Protein AF-A0A699SEG7-F1 (afdb_monomer_lite)

Radius of gyration: 22.15 Å; chains: 1; bounding box: 25×40×66 Å

pLDDT: mean 76.92, std 8.36, range [56.81, 88.94]

Secondary structure (DSSP, 8-state):
-HHHHHHHHHHHHHHHT------PPPPHHHHHHHTT--GGGSPTTEEEEEE-TTT--EEEEESS-----

Organism: Tanacetum cinerariifolium (NCBI:txid118510)

InterPro domains:
  IPR007493 Protein of unknown function DUF538 [PF04398] (28-68)
  IPR036758 At5g01610-like superfamily [G3DSA:2.30.240.10] (14-69)
  IPR036758 At5g01610-like superfamily [SSF141562] (7-68)

Structure (mmCIF, N/CA/C/O backbone):
data_AF-A0A699SEG7-F1
#
_entry.id   AF-A0A699SEG7-F1
#
loop_
_atom_site.group_PDB
_atom_site.id
_atom_site.type_symbol
_atom_site.label_atom_id
_atom_site.label_alt_id
_atom_site.label_comp_id
_atom_site.label_asym_id
_atom_site.label_entity_id
_atom_site.label_seq_id
_atom_site.pdbx_PDB_ins_code
_atom_site.Cartn_x
_atom_site.Cartn_y
_atom_site.Cartn_z
_atom_site.occupancy
_atom_site.B_iso_or_equiv
_atom_site.auth_seq_id
_atom_site.auth_comp_id
_atom_site.auth_asym_id
_atom_site.auth_atom_id
_atom_site.pdbx_PDB_model_num
ATOM 1 N N . MET A 1 1 ? -6.181 27.262 43.461 1.00 60.94 1 MET A N 1
ATOM 2 C CA . MET A 1 1 ? -5.203 26.185 43.177 1.00 60.94 1 MET A CA 1
ATOM 3 C C . MET A 1 1 ? -5.781 24.962 42.450 1.00 60.94 1 MET A C 1
ATOM 5 O O . MET A 1 1 ? -4.996 24.270 41.824 1.00 60.94 1 MET A O 1
ATOM 9 N N . GLY A 1 2 ? -7.095 24.684 42.466 1.00 64.94 2 GLY A N 1
ATOM 10 C CA . GLY A 1 2 ? -7.643 23.445 41.871 1.00 64.94 2 GLY A CA 1
ATOM 11 C C . GLY A 1 2 ? -7.943 23.464 40.363 1.00 64.94 2 GLY A C 1
ATOM 12 O O . GLY A 1 2 ? -7.862 22.428 39.715 1.00 64.94 2 GLY A O 1
ATOM 13 N N . THR A 1 3 ? -8.258 24.622 39.775 1.00 71.88 3 THR A N 1
ATOM 14 C CA . THR A 1 3 ? -8.669 24.709 38.359 1.00 71.88 3 THR A CA 1
ATOM 15 C C . THR A 1 3 ? -7.509 24.542 37.386 1.00 71.88 3 THR A C 1
ATOM 17 O O . THR A 1 3 ? -7.666 23.901 36.354 1.00 71.88 3 THR A O 1
ATOM 20 N N . MET A 1 4 ? -6.329 25.051 37.743 1.00 73.75 4 MET A N 1
ATOM 21 C CA . MET A 1 4 ? -5.144 24.975 36.886 1.00 73.75 4 MET A CA 1
ATOM 22 C C . MET A 1 4 ? -4.703 23.519 36.670 1.00 73.75 4 MET A C 1
ATOM 24 O O . MET A 1 4 ? -4.446 23.125 35.539 1.00 73.75 4 MET A O 1
ATOM 28 N N . GLY A 1 5 ? -4.712 22.686 37.719 1.00 78.12 5 GLY A N 1
ATOM 29 C CA . GLY A 1 5 ? -4.323 21.270 37.634 1.00 78.12 5 GLY A CA 1
ATOM 30 C C . GLY A 1 5 ? -5.240 20.413 36.752 1.00 78.12 5 GLY A C 1
ATOM 31 O O . GLY A 1 5 ? -4.754 19.536 36.042 1.00 78.12 5 GLY A O 1
ATOM 32 N N . MET A 1 6 ? -6.547 20.702 36.732 1.00 75.19 6 MET A N 1
ATOM 33 C CA . MET A 1 6 ? -7.504 19.994 35.868 1.00 75.19 6 MET A CA 1
ATOM 34 C C . MET A 1 6 ? -7.263 20.273 34.381 1.00 75.19 6 MET A C 1
ATOM 36 O O . MET A 1 6 ? -7.408 19.375 33.554 1.00 75.19 6 MET A O 1
ATOM 40 N N . VAL A 1 7 ? -6.837 21.493 34.040 1.00 82.44 7 VAL A N 1
ATOM 41 C CA . VAL A 1 7 ? -6.499 21.858 32.658 1.00 82.44 7 VAL A CA 1
ATOM 42 C C . VAL A 1 7 ? -5.253 21.097 32.196 1.00 82.44 7 VAL A C 1
ATOM 44 O O . VAL A 1 7 ? -5.275 20.506 31.120 1.00 82.44 7 VAL A O 1
ATOM 47 N N . PHE A 1 8 ? -4.206 21.016 33.025 1.00 78.25 8 PHE A N 1
ATOM 48 C CA . PHE A 1 8 ? -2.992 20.257 32.690 1.00 78.25 8 PHE A CA 1
ATOM 49 C C . PHE A 1 8 ? -3.258 18.760 32.490 1.00 78.25 8 PHE A C 1
ATOM 51 O O . PHE A 1 8 ? -2.744 18.171 31.540 1.00 78.25 8 PHE A O 1
ATOM 58 N N . LEU A 1 9 ? -4.088 18.151 33.345 1.00 78.44 9 LEU A N 1
ATOM 59 C CA . LEU A 1 9 ? -4.431 16.731 33.235 1.00 78.44 9 LEU A CA 1
ATOM 60 C C . LEU A 1 9 ? -5.236 16.439 31.961 1.00 78.44 9 LEU A C 1
ATOM 62 O O . LEU A 1 9 ? -4.991 15.442 31.287 1.00 78.44 9 LEU A O 1
ATOM 66 N N . SER A 1 10 ? -6.160 17.338 31.614 1.00 79.75 10 SER A N 1
ATOM 67 C CA . SER A 1 10 ? -6.970 17.249 30.397 1.00 79.75 10 SER A CA 1
ATOM 68 C C . SER A 1 10 ? -6.114 17.366 29.130 1.00 79.75 10 SER A C 1
ATOM 70 O O . SER A 1 10 ? -6.240 16.550 28.221 1.00 79.75 10 SER A O 1
ATOM 72 N N . PHE A 1 11 ? -5.167 18.310 29.094 1.00 79.75 11 PHE A N 1
ATOM 73 C CA . PHE A 1 11 ? -4.215 18.435 27.984 1.00 79.75 11 PHE A CA 1
ATOM 74 C C . PHE A 1 11 ? -3.322 17.196 27.836 1.00 79.75 11 PHE A C 1
ATOM 76 O O . PHE A 1 11 ? -3.114 16.728 26.718 1.00 79.75 11 PHE A O 1
ATOM 83 N N . TYR A 1 12 ? -2.828 16.640 28.947 1.00 81.62 12 TYR A N 1
ATOM 84 C CA . TYR A 1 12 ? -2.018 15.419 28.934 1.00 81.62 12 TYR A CA 1
ATOM 85 C C . TYR A 1 12 ? -2.812 14.220 28.409 1.00 81.62 12 TYR A C 1
ATOM 87 O O . TYR A 1 12 ? -2.323 13.464 27.572 1.00 81.62 12 TYR A O 1
ATOM 95 N N . PHE A 1 13 ? -4.065 14.091 28.848 1.00 77.50 13 PHE A N 1
ATOM 96 C CA . PHE A 1 13 ? -4.979 13.066 28.366 1.00 77.50 13 PHE A CA 1
ATOM 97 C C . PHE A 1 13 ? -5.218 13.217 26.858 1.00 77.50 13 PHE A C 1
ATOM 99 O O . PHE A 1 13 ? -5.015 12.255 26.133 1.00 77.50 13 PHE A O 1
ATOM 106 N N . CYS A 1 14 ? -5.514 14.419 26.350 1.00 76.69 14 CYS A N 1
ATOM 107 C CA . CYS A 1 14 ? -5.706 14.666 24.913 1.00 76.69 14 CYS A CA 1
ATOM 108 C C . CYS A 1 14 ? -4.512 14.253 24.037 1.00 76.69 14 CYS A C 1
ATOM 110 O O . CYS A 1 14 ? -4.722 13.734 22.942 1.00 76.69 14 CYS A O 1
ATOM 112 N N . ILE A 1 15 ? -3.274 14.449 24.501 1.00 77.81 15 ILE A N 1
ATOM 113 C CA . ILE A 1 15 ? -2.076 14.056 23.740 1.00 77.81 15 ILE A CA 1
ATOM 114 C C . ILE A 1 15 ? -1.951 12.527 23.655 1.00 77.81 15 ILE A C 1
ATOM 116 O O . ILE A 1 15 ? -1.515 12.013 22.629 1.00 77.81 15 ILE A O 1
ATOM 120 N N . LEU A 1 16 ? -2.387 11.786 24.681 1.00 77.81 16 LEU A N 1
ATOM 121 C CA . LEU A 1 16 ? -2.368 10.317 24.669 1.00 77.81 16 LEU A CA 1
ATOM 122 C C . LEU A 1 16 ? -3.340 9.709 23.644 1.00 77.81 16 LEU A C 1
ATOM 124 O O . LEU A 1 16 ? -3.085 8.610 23.159 1.00 77.81 16 LEU A O 1
ATOM 128 N N . PHE A 1 17 ? -4.427 10.406 23.293 1.00 69.94 17 PHE A N 1
ATOM 129 C CA . PHE A 1 17 ? -5.391 9.945 22.278 1.00 69.94 17 PHE A CA 1
ATOM 130 C C . PHE A 1 17 ? -5.092 10.452 20.870 1.00 69.94 17 PHE A C 1
ATOM 132 O O . PHE A 1 17 ? -5.832 10.114 19.942 1.00 69.94 17 PHE A O 1
ATOM 139 N N . LEU A 1 18 ? -4.031 11.244 20.677 1.00 73.06 18 LEU A N 1
ATOM 140 C CA . LEU A 1 18 ? -3.645 11.711 19.351 1.00 73.06 18 LEU A CA 1
ATOM 141 C C . LEU A 1 18 ? -3.078 10.532 18.544 1.00 73.06 18 LEU A C 1
ATOM 143 O O . LEU A 1 18 ? -1.880 10.264 18.527 1.00 73.06 18 LEU A O 1
ATOM 147 N N . SER A 1 19 ? -3.965 9.800 17.874 1.00 66.00 19 SER A N 1
ATOM 148 C CA . SER A 1 19 ? -3.582 8.798 16.885 1.00 66.00 19 SER A CA 1
ATOM 149 C C . SER A 1 19 ? -3.172 9.549 15.627 1.00 66.00 19 SER A C 1
ATOM 151 O O . SER A 1 19 ? -4.018 9.974 14.841 1.00 66.00 19 SER A O 1
ATOM 153 N N . VAL A 1 20 ? -1.870 9.789 15.474 1.00 64.12 20 VAL A N 1
ATOM 154 C CA . VAL A 1 20 ? -1.317 10.282 14.215 1.00 64.12 20 VAL A CA 1
ATOM 155 C C . VAL A 1 20 ? -1.369 9.133 13.211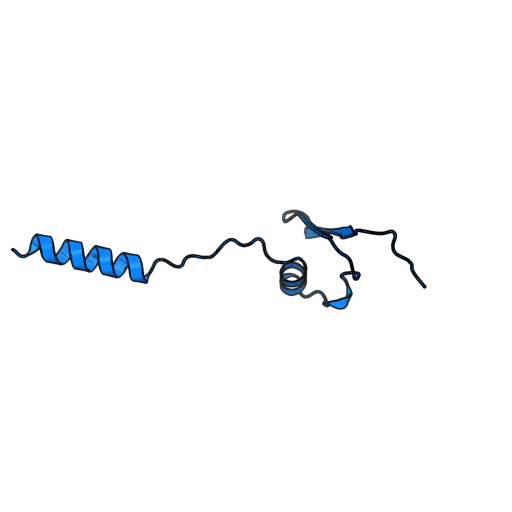 1.00 64.12 20 VAL A C 1
ATOM 157 O O . VAL A 1 20 ? -0.461 8.312 13.121 1.00 64.12 20 VAL A O 1
ATOM 160 N N . ASP A 1 21 ? -2.482 9.031 12.489 1.00 62.44 21 ASP A N 1
ATOM 161 C CA . ASP A 1 21 ? -2.540 8.211 11.286 1.00 62.44 21 ASP A CA 1
ATOM 162 C C . ASP A 1 21 ? -1.676 8.932 10.252 1.00 62.44 21 ASP A C 1
ATOM 164 O O . ASP A 1 21 ? -2.055 9.959 9.682 1.00 62.44 21 ASP A O 1
ATOM 168 N N . GLY A 1 22 ? -0.424 8.491 10.136 1.00 58.12 22 GLY A N 1
ATOM 169 C CA . GLY A 1 22 ? 0.470 8.975 9.104 1.00 58.12 22 GLY A CA 1
ATOM 170 C C . GLY A 1 22 ? -0.160 8.608 7.773 1.00 58.12 22 GLY A C 1
ATOM 171 O O . GLY A 1 22 ? 0.016 7.474 7.342 1.00 58.12 22 GLY A O 1
ATOM 172 N N . ASN A 1 23 ? -0.880 9.558 7.163 1.00 56.81 23 ASN A N 1
ATOM 173 C CA . ASN A 1 23 ? -1.565 9.472 5.867 1.00 56.81 23 ASN A CA 1
ATOM 174 C C . ASN A 1 23 ? -0.559 9.321 4.708 1.00 56.81 23 ASN A C 1
ATOM 176 O O . ASN A 1 23 ? -0.589 10.043 3.713 1.00 56.81 23 ASN A O 1
ATOM 180 N N . SER A 1 24 ? 0.381 8.400 4.871 1.00 68.81 24 SER A N 1
ATOM 181 C CA . SER A 1 24 ? 1.202 7.868 3.809 1.00 68.81 24 SER A CA 1
ATOM 182 C C . SER A 1 24 ? 0.217 7.207 2.865 1.00 68.81 24 SER A C 1
ATOM 184 O O . SER A 1 24 ? -0.537 6.326 3.278 1.00 68.81 24 SER A O 1
ATOM 186 N N . GLU A 1 25 ? 0.151 7.692 1.629 1.00 74.81 25 GLU A N 1
ATOM 187 C CA . GLU A 1 25 ? -0.701 7.067 0.628 1.00 74.81 25 GLU A CA 1
ATOM 188 C C . GLU A 1 25 ? -0.373 5.569 0.599 1.00 74.81 25 GLU A C 1
ATOM 190 O O . GLU A 1 25 ? 0.813 5.219 0.539 1.00 74.81 25 GLU A O 1
ATOM 195 N N . PRO A 1 26 ? -1.383 4.684 0.710 1.00 77.06 26 PRO A N 1
ATOM 196 C CA . PRO A 1 26 ? -1.132 3.256 0.803 1.00 77.06 26 PRO A CA 1
ATOM 197 C C . PRO A 1 26 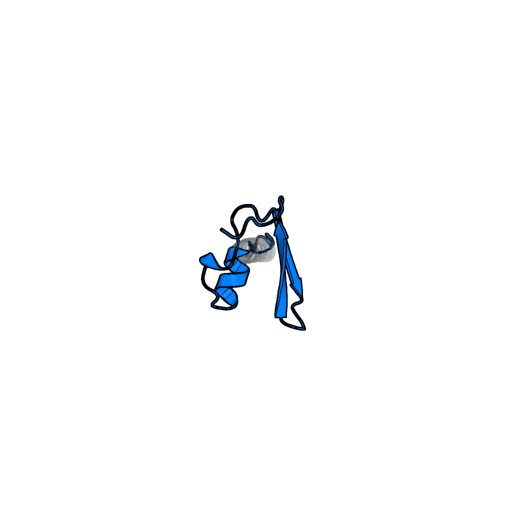? -0.305 2.830 -0.404 1.00 77.06 26 PRO A C 1
ATOM 199 O O . PRO A 1 26 ? -0.524 3.307 -1.520 1.00 77.06 26 PRO A O 1
ATOM 202 N N . SER A 1 27 ? 0.664 1.945 -0.214 1.00 82.94 27 SER A N 1
ATOM 203 C CA . SER A 1 27 ? 1.428 1.423 -1.342 1.00 82.94 27 SER A CA 1
ATOM 204 C C . SER A 1 27 ? 0.491 0.711 -2.325 1.00 82.94 27 SER A C 1
ATOM 206 O O . SER A 1 27 ? -0.538 0.160 -1.928 1.00 82.94 27 SER A O 1
ATOM 208 N N . ALA A 1 28 ? 0.868 0.638 -3.605 1.00 81.56 28 ALA A N 1
ATOM 209 C CA . ALA A 1 28 ? 0.123 -0.115 -4.620 1.00 81.56 28 ALA A CA 1
ATOM 210 C C . ALA A 1 28 ? -0.216 -1.544 -4.147 1.00 81.56 28 ALA A C 1
ATOM 212 O O . ALA A 1 28 ? -1.311 -2.046 -4.387 1.00 81.56 28 ALA A O 1
ATOM 213 N N . TYR A 1 29 ? 0.704 -2.180 -3.414 1.00 81.94 29 TYR A N 1
ATOM 214 C CA . TYR A 1 29 ? 0.508 -3.511 -2.839 1.00 81.94 29 TYR A CA 1
ATOM 215 C C . TYR A 1 29 ? -0.521 -3.545 -1.703 1.00 81.94 29 TYR A C 1
ATOM 217 O O . TYR A 1 29 ? -1.273 -4.510 -1.594 1.00 81.94 29 TYR A O 1
ATOM 225 N N . GLU A 1 30 ? -0.566 -2.514 -0.857 1.00 84.00 30 GLU A N 1
ATOM 226 C CA . GLU A 1 30 ? -1.539 -2.411 0.238 1.00 84.00 30 GLU A CA 1
ATOM 227 C C . GLU A 1 30 ? -2.946 -2.190 -0.305 1.00 84.00 30 GLU A C 1
ATOM 229 O O . GLU A 1 30 ? -3.896 -2.808 0.177 1.00 84.00 30 GLU A O 1
ATOM 234 N N . VAL A 1 31 ? -3.059 -1.388 -1.366 1.00 85.31 31 VAL A N 1
ATOM 235 C CA . VAL A 1 31 ? -4.295 -1.244 -2.134 1.00 85.31 31 VAL A CA 1
ATOM 236 C C . VAL A 1 31 ? -4.707 -2.589 -2.727 1.00 85.31 31 VAL A C 1
ATOM 238 O O . VAL A 1 31 ? -5.807 -3.047 -2.463 1.00 85.31 31 VAL A O 1
ATOM 241 N N . LEU A 1 32 ? -3.843 -3.301 -3.455 1.00 85.25 32 LEU A N 1
ATOM 242 C CA . LEU A 1 32 ? -4.218 -4.623 -3.982 1.00 85.25 32 LEU A CA 1
ATOM 243 C C . LEU A 1 32 ? -4.680 -5.588 -2.882 1.00 85.25 32 LEU A C 1
ATOM 245 O O . LEU A 1 32 ? -5.664 -6.308 -3.057 1.00 85.25 32 LEU A O 1
ATOM 249 N N . LYS A 1 33 ? -3.999 -5.578 -1.734 1.00 83.75 33 LYS A N 1
ATOM 250 C CA . LYS A 1 33 ? -4.344 -6.420 -0.589 1.00 83.75 33 LYS A CA 1
ATOM 251 C C . LYS A 1 33 ? -5.721 -6.076 -0.016 1.00 83.75 33 LYS A C 1
ATOM 253 O O . LYS A 1 33 ? -6.447 -6.998 0.347 1.00 83.75 33 LYS A O 1
ATOM 258 N N . SER A 1 34 ? -6.103 -4.798 0.039 1.00 85.19 34 SER A N 1
ATOM 259 C CA . SER A 1 34 ? -7.433 -4.390 0.518 1.00 85.19 34 SER A CA 1
ATOM 260 C C . SER A 1 34 ? -8.562 -4.831 -0.420 1.00 85.19 34 SER A C 1
ATOM 262 O O . SER A 1 34 ? -9.657 -5.129 0.050 1.00 85.19 34 SER A O 1
ATOM 264 N N . TYR A 1 35 ? -8.273 -4.976 -1.716 1.00 84.56 35 TYR A N 1
ATOM 265 C CA . TYR A 1 35 ? -9.173 -5.567 -2.716 1.00 84.56 35 TYR A CA 1
ATOM 266 C C . TYR A 1 35 ? -9.006 -7.093 -2.869 1.00 84.56 35 TYR A C 1
ATOM 268 O O . TYR A 1 35 ? -9.568 -7.689 -3.786 1.00 84.56 35 TYR A O 1
ATOM 276 N N . ASN A 1 36 ? -8.256 -7.745 -1.971 1.00 84.88 36 ASN A N 1
ATOM 277 C CA . ASN A 1 36 ? -8.028 -9.193 -1.948 1.00 84.88 36 ASN A CA 1
ATOM 278 C C . ASN A 1 36 ? -7.373 -9.748 -3.236 1.00 84.88 36 ASN A C 1
ATOM 280 O O . ASN A 1 36 ? -7.590 -10.904 -3.615 1.00 84.88 36 ASN A O 1
ATOM 284 N N . LEU A 1 37 ? -6.564 -8.923 -3.908 1.00 83.88 37 LEU A N 1
ATOM 285 C CA . LEU A 1 37 ? -5.831 -9.275 -5.122 1.00 83.88 37 LEU A CA 1
ATOM 286 C C . LEU A 1 37 ? -4.453 -9.873 -4.782 1.00 83.88 37 LEU A C 1
ATOM 288 O O . LEU A 1 37 ? -3.799 -9.436 -3.829 1.00 83.88 37 LEU A O 1
ATOM 292 N N . PRO A 1 38 ? -3.976 -10.868 -5.553 1.00 81.94 38 PRO A N 1
ATOM 293 C CA . PRO A 1 38 ? -2.671 -11.460 -5.312 1.00 81.94 38 PRO A CA 1
ATOM 294 C C . PRO A 1 38 ? -1.544 -10.481 -5.656 1.00 81.94 38 PRO A C 1
ATOM 296 O O . PRO A 1 38 ? -1.600 -9.736 -6.633 1.00 81.94 38 PRO A O 1
ATOM 299 N N . ILE A 1 39 ? -0.455 -10.549 -4.891 1.00 75.06 39 ILE A N 1
ATOM 300 C CA . ILE A 1 39 ? 0.728 -9.687 -5.051 1.00 75.06 39 ILE A CA 1
ATOM 301 C C . ILE A 1 39 ? 1.415 -9.803 -6.426 1.00 75.06 39 ILE A C 1
ATOM 303 O O . ILE A 1 39 ? 2.187 -8.926 -6.797 1.00 75.06 39 ILE A O 1
ATOM 307 N N . GLY A 1 40 ? 1.138 -10.871 -7.183 1.00 76.50 40 GLY A N 1
ATOM 308 C CA . GLY A 1 40 ? 1.714 -11.129 -8.507 1.00 76.50 40 GLY A CA 1
ATOM 309 C C . GLY A 1 40 ? 1.020 -10.414 -9.670 1.00 76.50 40 GLY A C 1
ATOM 310 O O . GLY A 1 40 ? 1.460 -10.563 -10.804 1.00 76.50 40 GLY A O 1
ATOM 311 N N . VAL A 1 41 ? -0.054 -9.660 -9.411 1.00 79.81 41 VAL A N 1
ATOM 312 C CA . VAL A 1 41 ? -0.756 -8.872 -10.443 1.00 79.81 41 VAL A CA 1
ATOM 313 C C . VAL A 1 41 ? 0.033 -7.614 -10.818 1.00 79.81 41 VAL A C 1
ATOM 315 O O . VAL A 1 41 ? -0.083 -7.126 -11.939 1.00 79.81 41 VAL A O 1
ATOM 318 N N . LEU A 1 42 ? 0.860 -7.100 -9.898 1.00 77.56 42 LEU A N 1
ATOM 319 C CA . LEU A 1 42 ? 1.746 -5.971 -10.164 1.00 77.56 42 LEU A CA 1
ATOM 320 C C . LEU A 1 42 ? 3.000 -6.446 -10.917 1.00 77.56 42 LEU A C 1
ATOM 322 O O . LEU A 1 42 ? 3.782 -7.235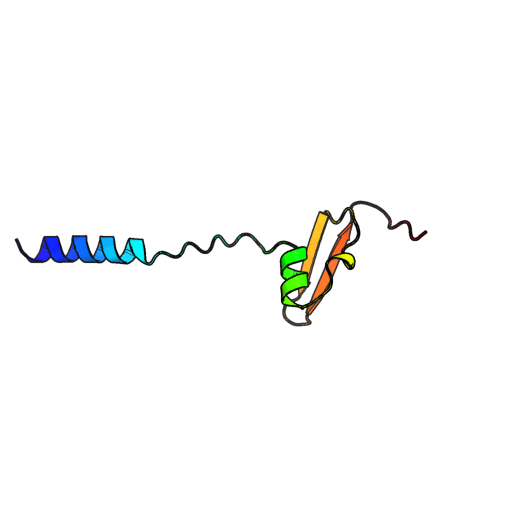 -10.376 1.00 77.56 42 LEU A O 1
ATOM 326 N N . PRO A 1 43 ? 3.240 -5.953 -12.142 1.00 73.50 43 PRO A N 1
ATOM 327 C CA . PRO A 1 43 ? 4.487 -6.207 -12.846 1.00 73.50 43 PRO A CA 1
ATOM 328 C C . PRO A 1 43 ? 5.666 -5.551 -12.117 1.00 73.50 43 PRO A C 1
ATOM 330 O O . PRO A 1 43 ? 5.549 -4.484 -11.508 1.00 73.50 43 PRO A O 1
ATOM 333 N N . ARG A 1 44 ? 6.840 -6.189 -12.196 1.00 72.75 44 ARG A N 1
ATOM 334 C CA . ARG A 1 44 ? 8.081 -5.611 -11.660 1.00 72.75 44 ARG A CA 1
ATOM 335 C C . ARG A 1 44 ? 8.401 -4.322 -12.424 1.00 72.75 44 ARG A C 1
ATOM 337 O O . ARG A 1 44 ? 8.353 -4.318 -13.650 1.00 72.75 44 ARG A O 1
ATOM 344 N N . GLY A 1 45 ? 8.756 -3.254 -11.709 1.00 70.19 45 GLY A N 1
ATOM 345 C CA . GLY A 1 45 ? 9.056 -1.949 -12.318 1.00 70.19 45 GLY A CA 1
ATOM 346 C C . GLY A 1 45 ? 7.871 -0.977 -12.394 1.00 70.19 45 GLY A C 1
ATOM 347 O O . GLY A 1 45 ? 7.898 -0.045 -13.197 1.00 70.19 45 GLY A O 1
ATOM 348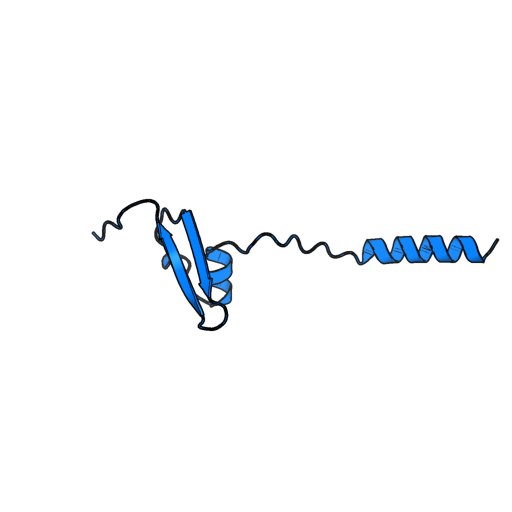 N N . ALA A 1 46 ? 6.832 -1.177 -11.577 1.00 76.62 46 ALA A N 1
ATOM 349 C CA . ALA A 1 46 ? 5.805 -0.162 -11.358 1.00 76.62 46 ALA A CA 1
ATOM 350 C C . ALA A 1 46 ? 6.392 1.046 -10.598 1.00 76.62 46 ALA A C 1
ATOM 352 O O . ALA A 1 46 ? 6.935 0.894 -9.505 1.00 76.62 46 ALA A O 1
ATOM 353 N N . LEU A 1 47 ? 6.277 2.239 -11.183 1.00 79.44 47 LEU A N 1
ATOM 354 C CA . LEU A 1 47 ? 6.681 3.526 -10.603 1.00 79.44 47 LEU A CA 1
ATOM 355 C C . LEU A 1 47 ? 5.615 4.112 -9.681 1.00 79.44 47 LEU A C 1
ATOM 357 O O . LEU A 1 47 ? 5.925 4.910 -8.802 1.00 79.44 47 LEU A O 1
ATOM 361 N N . GLY A 1 48 ? 4.358 3.741 -9.903 1.00 81.19 48 GLY A N 1
ATOM 362 C CA . GLY A 1 48 ? 3.224 4.268 -9.162 1.00 81.19 48 GLY A CA 1
ATOM 363 C C . GLY A 1 48 ? 1.913 3.638 -9.607 1.00 81.19 48 GLY A C 1
ATOM 364 O O . GLY A 1 48 ? 1.884 2.783 -10.497 1.00 81.19 48 GLY A O 1
ATOM 365 N N . TYR A 1 49 ? 0.824 4.071 -8.980 1.00 84.25 49 TYR A N 1
ATOM 366 C CA . TYR A 1 49 ? -0.521 3.591 -9.268 1.00 84.25 49 TYR A CA 1
ATOM 367 C C . TYR A 1 49 ? -1.536 4.737 -9.243 1.00 84.25 49 TYR A C 1
ATOM 369 O O . TYR A 1 49 ? -1.291 5.807 -8.692 1.00 84.25 49 TYR A O 1
ATOM 377 N N . THR A 1 50 ? -2.694 4.499 -9.842 1.00 87.50 50 THR A N 1
ATOM 378 C CA . THR A 1 50 ? -3.868 5.363 -9.785 1.00 87.50 50 THR A CA 1
ATOM 379 C C . THR A 1 50 ? -5.062 4.480 -9.469 1.00 87.50 50 THR A C 1
ATOM 381 O O . THR A 1 50 ? -5.293 3.487 -10.155 1.00 87.50 50 THR A O 1
ATOM 384 N N . LEU A 1 51 ? -5.800 4.826 -8.417 1.00 86.38 51 LEU A N 1
ATOM 385 C CA . LEU A 1 51 ? -7.011 4.122 -8.016 1.00 86.38 51 LEU A CA 1
ATOM 386 C C . LEU A 1 51 ? -8.186 5.092 -8.056 1.00 86.38 51 LEU A C 1
ATOM 388 O O . LEU A 1 51 ? -8.239 6.040 -7.271 1.00 86.38 51 LEU A O 1
ATOM 392 N N . ASP A 1 52 ? -9.157 4.811 -8.914 1.00 87.81 52 ASP A N 1
ATOM 393 C CA . ASP A 1 52 ? -10.451 5.469 -8.854 1.00 87.81 52 ASP A CA 1
ATOM 394 C C . ASP A 1 52 ? -11.332 4.763 -7.815 1.00 87.81 52 ASP A C 1
ATOM 396 O O . ASP A 1 52 ? -11.778 3.635 -8.013 1.00 87.81 52 ASP A O 1
ATOM 400 N N . ARG A 1 53 ? -11.577 5.416 -6.673 1.00 84.00 53 ARG A N 1
ATOM 401 C CA . ARG A 1 53 ? -12.343 4.823 -5.558 1.00 84.00 53 ARG A CA 1
ATOM 402 C C . ARG A 1 53 ? -13.840 4.679 -5.845 1.00 84.00 53 ARG A C 1
ATOM 404 O O . ARG A 1 53 ? -14.519 3.977 -5.104 1.00 84.00 53 ARG A O 1
ATOM 411 N N . ASN A 1 54 ? -14.356 5.357 -6.871 1.00 88.94 54 ASN A N 1
ATOM 412 C CA . ASN A 1 54 ? -15.771 5.316 -7.231 1.00 88.94 54 ASN A CA 1
ATOM 413 C C . ASN A 1 54 ? -16.084 4.077 -8.086 1.00 88.94 54 ASN A C 1
ATOM 415 O O . ASN A 1 54 ? -16.982 3.305 -7.765 1.00 88.94 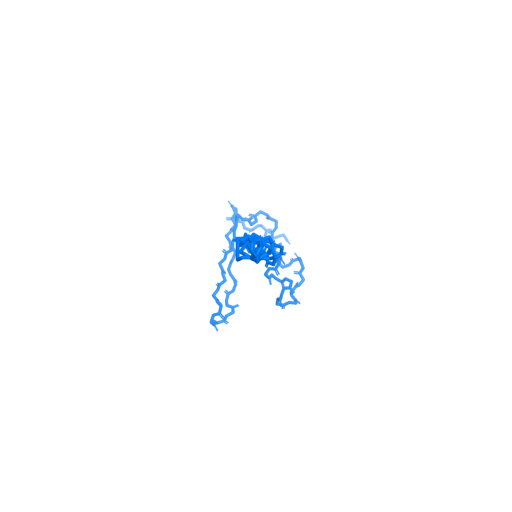54 ASN A O 1
ATOM 419 N N . SER A 1 55 ? -15.289 3.854 -9.130 1.00 88.50 55 SER A N 1
ATOM 420 C CA . SER A 1 55 ? -15.409 2.720 -10.050 1.00 88.50 55 SER A CA 1
ATOM 421 C C . SER A 1 55 ? -14.601 1.488 -9.632 1.00 88.50 55 SER A C 1
ATOM 423 O O . SER A 1 55 ? -14.870 0.392 -10.116 1.00 88.50 55 SER A O 1
ATOM 425 N N . GLY A 1 56 ? -13.604 1.647 -8.756 1.00 83.75 56 GLY A N 1
ATOM 426 C CA . GLY A 1 56 ? -12.641 0.598 -8.407 1.00 83.75 56 GLY A CA 1
ATOM 427 C C . GLY A 1 56 ? -11.561 0.379 -9.470 1.00 83.75 56 GLY A C 1
ATOM 428 O O . GLY A 1 56 ? -10.858 -0.630 -9.428 1.00 83.75 56 GLY A O 1
ATOM 429 N N . GLN A 1 57 ? -11.427 1.287 -10.442 1.00 84.88 57 GLN A N 1
ATOM 430 C CA . GLN A 1 57 ? -10.457 1.140 -11.522 1.00 84.88 57 GLN A CA 1
ATOM 431 C C . GLN A 1 57 ? -9.035 1.370 -10.998 1.00 84.88 57 GLN A C 1
ATOM 433 O O . GLN A 1 57 ? -8.724 2.431 -10.455 1.00 84.88 57 GLN A O 1
ATOM 438 N N . PHE A 1 58 ? -8.176 0.367 -11.169 1.00 85.94 58 PHE A N 1
ATOM 439 C CA . PHE A 1 58 ? -6.785 0.396 -10.730 1.00 85.94 58 PHE A CA 1
ATOM 440 C C . PHE A 1 58 ? -5.850 0.366 -11.939 1.00 85.94 58 PHE A C 1
ATOM 442 O O . PHE A 1 58 ? -5.862 -0.582 -12.725 1.00 85.94 58 PHE A O 1
ATOM 449 N N . SER A 1 59 ? -5.024 1.398 -12.059 1.00 85.56 59 SER A N 1
ATOM 450 C CA . SER A 1 59 ? -4.055 1.584 -13.137 1.00 85.56 59 SER A CA 1
ATOM 451 C C . SER A 1 59 ? -2.656 1.697 -12.551 1.00 85.56 59 SER A C 1
ATOM 453 O O . SER A 1 59 ? -2.462 2.314 -11.508 1.00 85.56 59 SER A O 1
ATOM 455 N N . VAL A 1 60 ? -1.661 1.125 -13.222 1.00 84.62 60 VAL A N 1
ATOM 456 C CA . VAL A 1 60 ? -0.260 1.152 -12.778 1.00 84.62 60 VAL A CA 1
ATOM 457 C C . VAL A 1 60 ? 0.601 1.860 -13.809 1.00 84.62 60 VAL A C 1
ATOM 459 O O . VAL A 1 60 ? 0.439 1.655 -15.010 1.00 84.62 60 VAL A O 1
ATOM 462 N N . ASN A 1 61 ? 1.521 2.701 -13.345 1.00 82.56 61 ASN A N 1
ATOM 463 C CA . ASN A 1 61 ? 2.501 3.355 -14.200 1.00 82.56 61 ASN A CA 1
ATOM 464 C C . ASN A 1 61 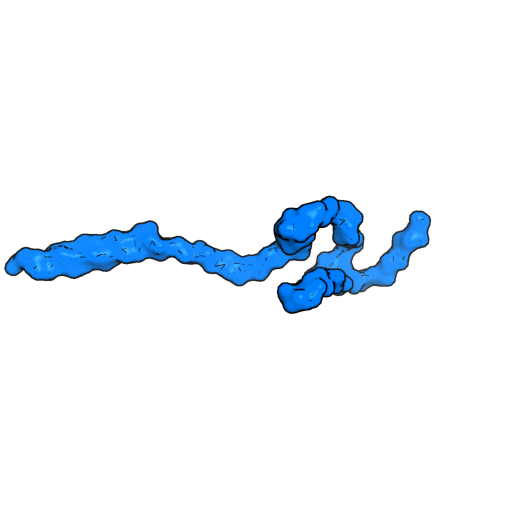? 3.776 2.507 -14.213 1.00 82.56 61 ASN A C 1
ATOM 466 O O . ASN A 1 61 ? 4.355 2.264 -13.155 1.00 82.56 61 ASN A O 1
ATOM 470 N N . LEU A 1 62 ? 4.202 2.036 -15.383 1.00 82.81 62 LEU A N 1
ATOM 471 C CA . LEU A 1 62 ? 5.421 1.242 -15.536 1.00 82.81 62 LEU A CA 1
ATOM 472 C C . LEU A 1 62 ? 6.547 2.079 -16.145 1.00 82.81 62 LEU A C 1
ATOM 474 O O . LEU A 1 62 ? 6.315 2.842 -17.080 1.00 82.81 62 LEU A O 1
ATOM 478 N N . SER A 1 63 ? 7.787 1.872 -15.688 1.00 71.81 63 SER A N 1
ATOM 479 C CA . SER A 1 63 ? 8.963 2.548 -16.265 1.00 71.81 63 SER A CA 1
ATOM 480 C C . SER A 1 63 ? 9.306 2.107 -17.688 1.00 71.81 63 SER A C 1
ATOM 482 O O . SER A 1 63 ? 10.099 2.758 -18.362 1.00 71.81 63 SER A O 1
ATOM 484 N N . SER A 1 64 ? 8.837 0.940 -18.123 1.00 70.31 64 SER A N 1
ATOM 485 C CA . SER A 1 64 ? 9.304 0.298 -19.353 1.00 70.31 64 SER A CA 1
ATOM 486 C C . SER A 1 64 ? 8.194 -0.510 -20.005 1.00 70.31 64 SER A C 1
ATOM 488 O O . SER A 1 64 ? 7.271 -0.972 -19.336 1.00 70.31 64 SER A O 1
ATOM 490 N N . ASN A 1 65 ? 8.301 -0.688 -21.323 1.00 68.75 65 ASN A N 1
ATOM 491 C CA . ASN A 1 65 ? 7.390 -1.537 -22.080 1.00 68.75 65 ASN A CA 1
ATOM 492 C C . ASN A 1 65 ? 7.443 -2.967 -21.527 1.00 68.75 65 ASN A C 1
ATOM 494 O O . ASN A 1 65 ? 8.517 -3.569 -21.465 1.00 68.75 65 ASN A O 1
ATOM 498 N N . CYS A 1 66 ? 6.288 -3.498 -21.118 1.00 63.44 66 CYS A N 1
ATOM 499 C CA . CYS A 1 66 ? 6.154 -4.883 -20.682 1.00 63.44 66 CYS A CA 1
ATOM 500 C C . CYS A 1 66 ? 6.685 -5.820 -21.771 1.00 63.44 66 CYS A C 1
ATOM 502 O O . CYS A 1 66 ? 6.171 -5.828 -22.888 1.00 63.44 66 CYS A O 1
ATOM 504 N N . ASN A 1 67 ? 7.693 -6.628 -21.443 1.00 63.50 67 ASN A N 1
ATOM 505 C CA . ASN A 1 67 ? 8.076 -7.758 -22.277 1.00 63.50 67 ASN A CA 1
ATOM 506 C C . ASN A 1 67 ? 7.293 -8.973 -21.777 1.00 63.50 67 ASN A C 1
ATOM 508 O O . ASN A 1 67 ? 7.607 -9.531 -20.727 1.00 63.50 67 ASN A O 1
ATOM 512 N N . VAL A 1 68 ? 6.223 -9.320 -22.488 1.00 61.38 68 VAL A N 1
ATOM 513 C CA . VAL A 1 68 ? 5.538 -10.601 -22.308 1.00 61.38 68 VAL A CA 1
ATOM 514 C C . VAL A 1 68 ? 6.354 -11.648 -23.057 1.00 61.38 68 VAL A C 1
ATOM 516 O O . VAL A 1 68 ? 6.384 -11.641 -24.285 1.00 61.38 68 VAL A O 1
ATOM 519 N N . HIS A 1 69 ? 7.092 -12.467 -22.309 1.00 57.00 69 HIS A N 1
ATOM 520 C CA . HIS A 1 69 ? 7.719 -13.674 -22.840 1.00 57.00 69 HIS A CA 1
ATOM 521 C C . HIS A 1 69 ? 6.737 -14.836 -22.743 1.00 57.00 69 HIS A C 1
ATOM 523 O O . HIS A 1 69 ? 6.137 -14.983 -21.651 1.00 57.00 69 HIS A O 1
#

Sequence (69 aa):
MGTMGMVFLSFYFCILFLSVDGNSEPSAYEVLKSYNLPIGVLPRGALGYTLDRNSGQFSVNLSSNCNVH

Foldseek 3Di:
DPPVVVVVVVVVVVVVPPPPPVPPPDAPQRLCVVVVHDPVVDDPAFPGWDADPVVRDIGTHGPDDDDDD